Protein AF-A0A4V2QWR2-F1 (afdb_monomer)

pLDDT: mean 95.11, std 4.48, range [70.06, 98.31]

Radius of gyration: 13.75 Å; Cα contacts (8 Å, |Δi|>4): 69; chains: 1; bounding box: 25×37×33 Å

Solvent-accessible surface area (backbone atoms only — not comparable to full-atom values): 3479 Å² total; per-residue (Å²): 135,83,80,84,78,83,86,80,60,60,51,51,37,72,56,88,50,52,46,86,92,50,66,91,46,69,52,88,66,87,51,80,54,40,32,42,32,66,74,50,73,60,92,93,46,71,47,71,48,77,50,107

Secondary structure (DSSP, 8-state):
-PPPPPPP-EEETTS--B-SSSTTSB-----S--EEEEEEEETTEEEEEEE-

Structure (mmCIF, N/CA/C/O backbone):
data_AF-A0A4V2QWR2-F1
#
_entry.id   AF-A0A4V2QWR2-F1
#
loop_
_atom_site.group_PDB
_atom_site.id
_atom_site.type_symbol
_atom_site.label_atom_id
_atom_site.label_alt_id
_atom_site.label_comp_id
_atom_site.label_asym_id
_atom_site.label_entity_id
_atom_site.label_seq_id
_atom_site.pdbx_PDB_ins_code
_atom_site.Cartn_x
_atom_site.Cartn_y
_atom_site.Cartn_z
_atom_site.occupancy
_atom_site.B_iso_or_equiv
_atom_site.auth_seq_id
_atom_site.auth_comp_id
_atom_site.auth_asym_id
_atom_site.auth_atom_id
_atom_site.pdbx_PDB_model_num
ATOM 1 N N . MET A 1 1 ? 3.198 25.087 -9.493 1.00 70.06 1 MET A N 1
ATOM 2 C CA . MET A 1 1 ? 2.827 24.463 -8.204 1.00 70.06 1 MET A CA 1
ATOM 3 C C . MET A 1 1 ? 2.136 23.152 -8.533 1.00 70.06 1 MET A C 1
ATOM 5 O O . MET A 1 1 ? 1.345 23.152 -9.467 1.00 70.06 1 MET A O 1
ATOM 9 N N . VAL A 1 2 ? 2.471 22.052 -7.862 1.00 82.44 2 VAL A N 1
ATOM 10 C CA . VAL A 1 2 ? 1.786 20.764 -8.063 1.00 82.44 2 VAL A CA 1
ATOM 11 C C . VAL A 1 2 ? 0.686 20.670 -7.011 1.00 82.44 2 VAL A C 1
ATOM 13 O O . VAL A 1 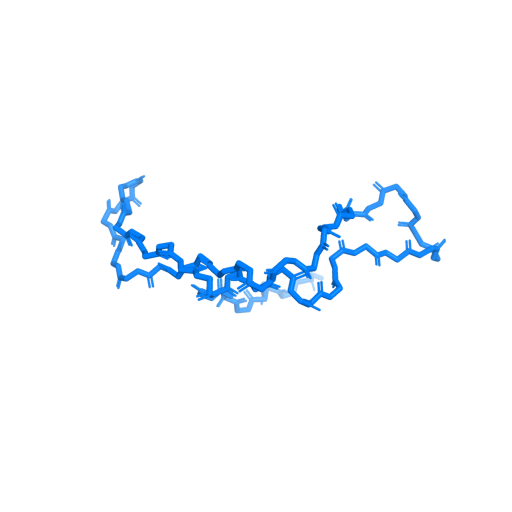2 ? 0.970 20.849 -5.828 1.00 82.44 2 VAL A O 1
ATOM 16 N N . ALA A 1 3 ? -0.561 20.464 -7.435 1.00 90.88 3 ALA A N 1
ATOM 17 C CA . ALA A 1 3 ? -1.666 20.245 -6.509 1.00 90.88 3 ALA A CA 1
ATOM 18 C C . ALA A 1 3 ? -1.487 18.895 -5.797 1.00 90.88 3 ALA A C 1
ATOM 20 O O . ALA A 1 3 ? -1.030 17.927 -6.407 1.00 90.88 3 ALA A O 1
ATOM 21 N N . GLY A 1 4 ? -1.828 18.838 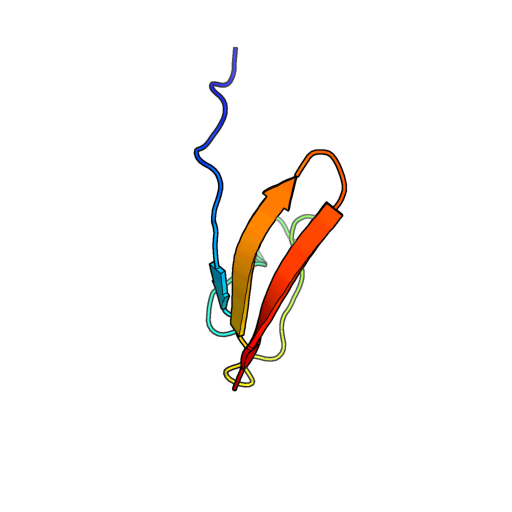-4.509 1.00 91.62 4 GLY A N 1
ATOM 22 C CA . GLY A 1 4 ? -1.831 17.578 -3.769 1.00 91.62 4 GLY A CA 1
ATOM 23 C C . GLY A 1 4 ? -2.848 16.601 -4.361 1.00 91.62 4 GLY A C 1
ATOM 24 O O . GLY A 1 4 ? -3.916 17.016 -4.805 1.00 91.62 4 GLY A O 1
ATOM 25 N N . ALA A 1 5 ? -2.506 15.316 -4.368 1.00 92.38 5 ALA A N 1
ATOM 26 C CA . ALA A 1 5 ? -3.441 14.258 -4.725 1.00 92.38 5 ALA A CA 1
ATOM 27 C C . ALA A 1 5 ? -4.319 13.881 -3.523 1.00 92.38 5 ALA A C 1
ATOM 29 O O . ALA A 1 5 ? -3.903 14.023 -2.369 1.00 92.38 5 ALA A O 1
ATOM 30 N N . ASP A 1 6 ? -5.507 13.348 -3.804 1.00 93.50 6 ASP A N 1
ATOM 31 C CA . ASP A 1 6 ? -6.351 12.744 -2.778 1.00 93.50 6 ASP A CA 1
ATOM 32 C C . ASP A 1 6 ? -5.663 11.531 -2.137 1.00 93.50 6 ASP A C 1
ATOM 34 O O . ASP A 1 6 ? -4.927 10.775 -2.777 1.00 93.50 6 ASP A O 1
ATOM 38 N N . GLY A 1 7 ? -5.931 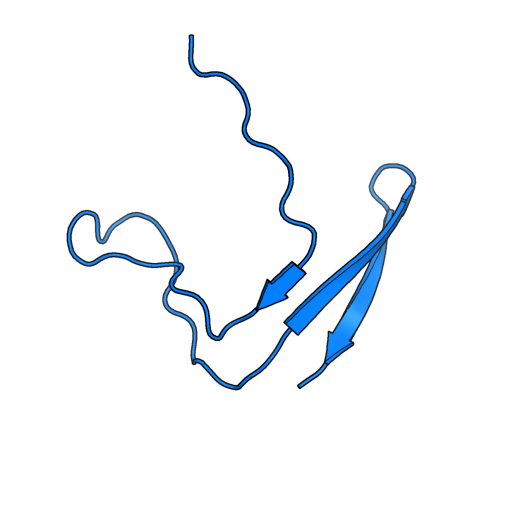11.319 -0.849 1.00 89.38 7 GLY A N 1
ATOM 39 C CA . GLY A 1 7 ? -5.408 10.167 -0.122 1.00 89.38 7 GLY A CA 1
ATOM 40 C C . GLY A 1 7 ? -6.052 8.853 -0.574 1.00 89.38 7 GLY A C 1
ATOM 41 O O . GLY A 1 7 ? -7.277 8.721 -0.603 1.00 89.38 7 GLY A O 1
ATOM 42 N N . VAL A 1 8 ? -5.229 7.837 -0.837 1.00 92.81 8 VAL A N 1
ATOM 43 C CA . VAL A 1 8 ? -5.691 6.473 -1.130 1.00 92.81 8 VAL A CA 1
ATOM 44 C C . VAL A 1 8 ? -5.857 5.700 0.181 1.00 92.81 8 VAL A C 1
ATOM 46 O O . VAL A 1 8 ? -4.894 5.470 0.906 1.00 92.81 8 VAL A O 1
ATOM 49 N N . ARG A 1 9 ? -7.091 5.290 0.507 1.00 93.06 9 ARG A N 1
ATOM 50 C CA . ARG A 1 9 ? -7.418 4.636 1.795 1.00 93.06 9 ARG A CA 1
ATOM 51 C C . ARG A 1 9 ? -7.125 3.135 1.855 1.00 93.06 9 ARG A C 1
ATOM 53 O O . ARG A 1 9 ? -7.162 2.561 2.945 1.00 93.06 9 ARG A O 1
ATOM 60 N N . VAL A 1 10 ? -6.920 2.499 0.704 1.00 97.00 10 VAL A N 1
ATOM 61 C CA . VAL A 1 10 ? -6.730 1.050 0.587 1.00 97.00 10 VAL A CA 1
ATOM 62 C C . VAL A 1 10 ? -5.493 0.785 -0.250 1.00 97.00 10 VAL A C 1
ATOM 64 O O . VAL A 1 10 ? -5.446 1.141 -1.425 1.00 97.00 10 VAL A O 1
ATOM 67 N N . PHE A 1 11 ? -4.508 0.138 0.355 1.00 97.62 11 PHE A N 1
ATOM 68 C CA . PHE A 1 11 ? -3.476 -0.560 -0.387 1.00 97.62 11 PHE A CA 1
ATOM 69 C C . PHE A 1 11 ? -4.019 -1.929 -0.802 1.00 97.62 11 PHE A C 1
ATOM 71 O O . PHE A 1 11 ? -4.628 -2.626 0.009 1.00 97.62 11 PHE A O 1
ATOM 78 N N . ASP A 1 12 ? -3.791 -2.301 -2.054 1.00 97.88 12 ASP A N 1
ATOM 79 C CA . ASP A 1 12 ? -4.156 -3.593 -2.630 1.00 97.88 12 ASP A CA 1
ATOM 80 C C . ASP A 1 12 ? -2.985 -4.047 -3.493 1.00 97.88 12 ASP A C 1
ATOM 82 O O . ASP A 1 12 ? -2.692 -3.415 -4.510 1.00 97.88 12 ASP A O 1
ATOM 86 N N . ASP A 1 13 ? -2.286 -5.097 -3.064 1.00 97.75 13 ASP A N 1
ATOM 87 C CA . ASP A 1 13 ? -1.036 -5.546 -3.685 1.00 97.75 13 ASP A CA 1
ATOM 88 C C . ASP A 1 13 ? -1.211 -6.104 -5.104 1.00 97.75 13 ASP A C 1
ATOM 90 O O . ASP A 1 13 ? -0.225 -6.403 -5.773 1.00 97.75 13 ASP A O 1
ATOM 94 N N . ARG A 1 14 ? -2.456 -6.223 -5.578 1.00 97.38 14 ARG A N 1
ATOM 95 C CA . ARG A 1 14 ? -2.773 -6.558 -6.966 1.00 97.38 14 ARG A CA 1
ATOM 96 C C . ARG A 1 14 ? -2.536 -5.382 -7.915 1.00 97.38 14 ARG A C 1
ATOM 98 O O . ARG A 1 14 ? -2.389 -5.613 -9.112 1.00 97.38 14 ARG A O 1
ATOM 105 N N . ASN A 1 15 ? -2.484 -4.153 -7.401 1.00 96.94 15 ASN A N 1
ATOM 106 C CA . ASN A 1 15 ? -2.209 -2.952 -8.186 1.00 96.94 15 ASN A CA 1
ATOM 107 C C . ASN A 1 15 ? -0.713 -2.796 -8.504 1.00 96.94 15 ASN A C 1
ATOM 109 O O . ASN A 1 15 ? 0.158 -3.285 -7.787 1.00 96.94 15 ASN A O 1
ATOM 113 N N . ASN A 1 16 ? -0.414 -2.046 -9.567 1.00 95.88 16 ASN A N 1
ATOM 114 C CA . ASN A 1 16 ? 0.960 -1.739 -9.957 1.00 95.88 16 ASN A CA 1
ATOM 115 C C . ASN A 1 16 ? 1.490 -0.526 -9.185 1.00 95.88 16 ASN A C 1
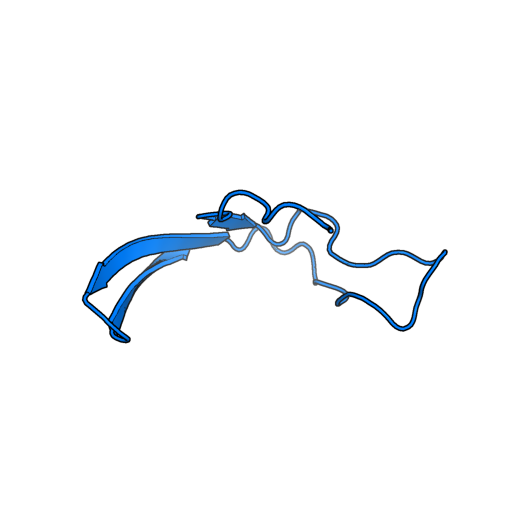ATOM 117 O O . ASN A 1 16 ? 0.995 0.587 -9.350 1.00 95.88 16 ASN A O 1
ATOM 121 N N . PHE A 1 17 ? 2.543 -0.741 -8.398 1.00 96.12 17 PHE A N 1
ATOM 122 C CA . PHE A 1 17 ? 3.255 0.314 -7.664 1.00 96.12 17 PHE A CA 1
ATOM 123 C C . PHE A 1 17 ? 4.693 0.521 -8.154 1.00 96.12 17 PHE A C 1
ATOM 125 O O . PHE A 1 17 ? 5.477 1.198 -7.495 1.00 96.12 17 PHE A O 1
ATOM 132 N N . TRP A 1 18 ? 5.050 -0.058 -9.302 1.00 96.75 18 TRP A N 1
ATOM 133 C CA . TRP A 1 18 ? 6.365 0.061 -9.928 1.00 96.75 18 TRP A CA 1
ATOM 134 C C . TRP A 1 18 ? 6.228 0.121 -11.453 1.00 96.75 18 TRP A C 1
ATOM 136 O O . TRP A 1 18 ? 5.363 -0.548 -12.018 1.00 96.75 18 TRP A O 1
ATOM 146 N N . SER A 1 19 ? 7.094 0.896 -12.113 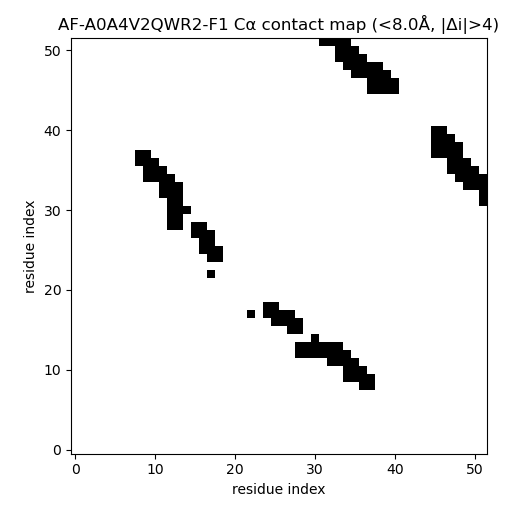1.00 95.44 19 SER A N 1
ATOM 147 C CA . SER A 1 19 ? 7.163 1.012 -13.576 1.00 95.44 19 SER A CA 1
ATOM 148 C C . SER A 1 19 ? 8.600 0.838 -14.069 1.00 95.44 19 SER A C 1
ATOM 150 O O . SER A 1 19 ? 9.539 1.358 -13.468 1.00 95.44 19 SER A O 1
ATOM 152 N N . ALA A 1 20 ? 8.768 0.144 -15.198 1.00 95.00 20 ALA A N 1
ATOM 153 C CA . ALA A 1 20 ? 10.066 -0.017 -15.852 1.00 95.00 20 ALA A CA 1
ATOM 154 C C . ALA A 1 20 ? 10.573 1.277 -16.513 1.00 95.00 20 ALA A C 1
ATOM 156 O O . ALA A 1 20 ? 11.775 1.413 -16.722 1.00 95.00 20 ALA A O 1
ATOM 157 N N . GLU A 1 21 ? 9.680 2.222 -16.822 1.00 96.56 21 GLU A N 1
ATOM 158 C CA . GLU A 1 21 ? 10.021 3.513 -17.440 1.00 96.56 21 GLU A CA 1
ATOM 159 C C . GLU A 1 21 ? 10.803 4.413 -16.479 1.00 96.56 21 GLU A C 1
ATOM 161 O O . GLU A 1 21 ? 11.673 5.175 -16.896 1.00 96.56 21 GLU A O 1
ATOM 166 N N . VAL A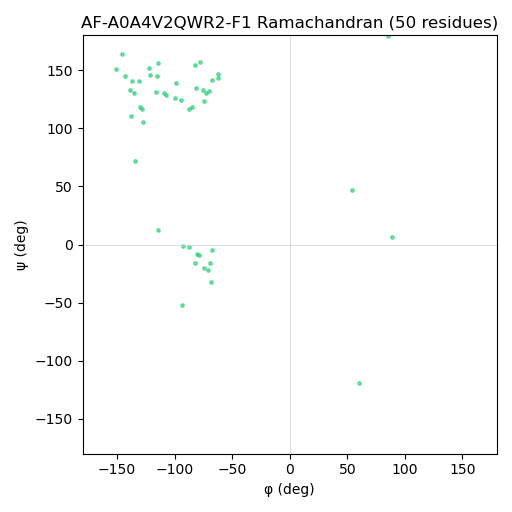 1 22 ? 10.514 4.300 -15.178 1.00 95.69 22 VAL A N 1
ATOM 167 C CA . VAL A 1 22 ? 11.187 5.058 -14.122 1.00 95.69 22 VAL A CA 1
ATOM 168 C C . VAL A 1 22 ? 11.546 4.109 -12.969 1.00 95.69 22 VAL A C 1
ATOM 170 O O . VAL A 1 22 ? 10.941 4.155 -11.898 1.00 95.69 22 VAL A O 1
ATOM 173 N N . PRO A 1 23 ? 12.537 3.221 -13.165 1.00 92.75 23 PRO A N 1
ATOM 174 C CA . PRO A 1 23 ? 12.750 2.058 -12.303 1.00 92.75 23 PRO A CA 1
ATOM 175 C C . PRO A 1 23 ? 13.248 2.408 -10.895 1.00 92.75 23 PRO A C 1
ATOM 177 O O . PRO A 1 23 ? 13.188 1.558 -10.007 1.00 92.75 23 PRO A O 1
ATOM 180 N N . SER A 1 24 ? 13.744 3.634 -10.697 1.00 95.38 24 SER A N 1
ATOM 181 C CA . SER A 1 24 ? 14.174 4.174 -9.404 1.00 95.38 24 SER A CA 1
ATOM 182 C C . SER A 1 24 ? 13.019 4.642 -8.512 1.00 95.38 24 SER A C 1
ATOM 184 O O . SER A 1 24 ? 13.259 4.949 -7.346 1.00 95.38 24 SER A O 1
ATOM 186 N N . TYR A 1 25 ? 11.787 4.696 -9.029 1.00 94.31 25 TYR A N 1
ATOM 187 C CA . TYR A 1 25 ? 10.595 5.078 -8.276 1.00 94.31 25 TYR A CA 1
ATOM 188 C C . TYR A 1 25 ? 9.616 3.906 -8.164 1.00 94.31 25 TYR A C 1
ATOM 190 O O . TYR A 1 25 ? 9.443 3.109 -9.087 1.00 94.31 25 TYR A O 1
ATOM 198 N N . GLY A 1 26 ? 8.934 3.832 -7.021 1.00 94.69 26 GLY A N 1
ATOM 199 C CA . GLY A 1 26 ? 7.974 2.770 -6.735 1.00 94.69 26 GLY A CA 1
ATOM 200 C C . GLY A 1 26 ? 8.606 1.500 -6.163 1.00 94.69 26 GLY A C 1
ATOM 201 O O . GLY A 1 26 ? 9.815 1.414 -5.953 1.00 94.69 26 GLY A O 1
ATOM 202 N N . VAL A 1 27 ? 7.764 0.507 -5.873 1.00 96.62 27 VAL A N 1
ATOM 203 C CA . VAL A 1 27 ? 8.155 -0.751 -5.222 1.00 96.62 27 VAL A CA 1
ATOM 204 C C . VAL A 1 27 ? 7.436 -1.920 -5.886 1.00 96.62 27 VAL A C 1
ATOM 206 O O . VAL A 1 27 ? 6.228 -1.870 -6.116 1.00 96.62 27 VAL A O 1
ATOM 209 N N . LYS A 1 28 ? 8.180 -2.987 -6.194 1.00 96.50 28 LYS A N 1
ATOM 210 C CA . LYS A 1 28 ? 7.600 -4.240 -6.693 1.00 96.50 28 LYS A CA 1
ATOM 211 C C . LYS A 1 28 ? 6.886 -4.962 -5.556 1.00 96.50 28 LYS A C 1
ATOM 213 O O . LYS A 1 28 ? 7.467 -5.169 -4.493 1.00 96.50 28 LYS A O 1
ATOM 218 N N . VAL A 1 29 ? 5.650 -5.371 -5.809 1.00 97.06 29 VAL A N 1
ATOM 219 C CA . VAL A 1 29 ? 4.799 -6.092 -4.858 1.00 97.06 29 VAL A CA 1
ATOM 220 C C . VAL A 1 29 ? 4.531 -7.515 -5.365 1.00 97.06 29 VAL A C 1
ATOM 222 O O . VAL A 1 29 ? 4.655 -7.766 -6.563 1.00 97.06 29 VAL A O 1
ATOM 225 N N . PRO A 1 30 ? 4.213 -8.474 -4.479 1.00 97.06 30 PRO A N 1
ATOM 226 C CA . PRO A 1 30 ? 4.108 -9.884 -4.855 1.00 97.06 30 PRO A CA 1
ATOM 227 C C . PRO A 1 30 ? 2.781 -10.278 -5.526 1.00 97.06 30 PRO A C 1
ATOM 229 O O . PRO A 1 30 ? 2.682 -11.411 -5.988 1.00 97.06 30 PRO A O 1
ATOM 232 N N . HIS A 1 31 ? 1.775 -9.394 -5.574 1.00 97.44 31 HIS A N 1
ATOM 233 C CA . HIS A 1 31 ? 0.423 -9.692 -6.076 1.00 97.44 31 HIS A CA 1
ATOM 234 C C . HIS A 1 31 ? -0.230 -10.915 -5.394 1.00 97.44 31 HIS A C 1
ATOM 236 O O . HIS A 1 31 ? -0.774 -11.802 -6.052 1.00 97.44 31 HIS A O 1
ATOM 242 N N . ALA A 1 32 ? -0.174 -10.986 -4.061 1.00 97.94 32 ALA A N 1
ATOM 243 C CA . ALA A 1 32 ? -0.681 -12.108 -3.271 1.00 97.94 32 ALA A CA 1
ATOM 244 C C . ALA A 1 32 ? -2.173 -11.991 -2.885 1.00 97.94 32 ALA A C 1
ATOM 246 O O . ALA A 1 32 ? -2.709 -12.911 -2.252 1.00 97.94 32 ALA A O 1
ATOM 247 N N . GLY A 1 33 ? -2.832 -10.890 -3.260 1.00 97.56 33 GLY A N 1
ATOM 248 C CA . GLY A 1 33 ? -4.216 -10.559 -2.911 1.00 97.56 33 GLY A CA 1
ATOM 249 C C . GLY A 1 33 ? -4.347 -9.780 -1.601 1.00 97.56 33 GLY A C 1
ATOM 250 O O . GLY A 1 33 ? -5.457 -9.556 -1.129 1.00 97.56 33 GLY A O 1
ATOM 251 N N . VAL A 1 34 ? -3.232 -9.371 -0.993 1.00 98.12 34 VAL A N 1
ATOM 252 C CA . VAL A 1 34 ? -3.239 -8.720 0.317 1.00 98.12 34 VAL A CA 1
ATOM 253 C C . VAL A 1 34 ? -3.709 -7.278 0.194 1.00 98.12 34 VAL A C 1
ATOM 255 O O . VAL A 1 34 ? -3.215 -6.501 -0.626 1.00 98.12 34 VAL A O 1
ATOM 258 N N . THR A 1 35 ? -4.621 -6.896 1.081 1.00 98.31 35 THR A N 1
ATOM 259 C CA . THR A 1 35 ? -5.099 -5.525 1.214 1.00 98.31 35 THR A CA 1
ATOM 260 C C . THR A 1 35 ? -4.854 -4.981 2.617 1.00 98.31 35 THR A C 1
ATOM 262 O O . THR A 1 35 ? -4.920 -5.704 3.614 1.00 98.31 35 THR A O 1
ATOM 265 N N . ILE A 1 36 ? -4.572 -3.680 2.690 1.00 98.00 36 ILE A N 1
ATOM 266 C CA . ILE A 1 36 ? -4.446 -2.923 3.938 1.00 98.00 36 ILE A CA 1
ATOM 267 C C . ILE A 1 36 ? -5.349 -1.700 3.824 1.00 98.00 36 ILE A C 1
ATOM 269 O O . ILE A 1 36 ? -5.138 -0.839 2.970 1.00 98.00 36 ILE A O 1
ATOM 273 N N . LYS A 1 37 ? -6.363 -1.614 4.683 1.00 97.88 37 LYS A N 1
ATOM 274 C CA . LYS A 1 37 ? -7.351 -0.532 4.678 1.00 97.88 37 LYS A CA 1
ATOM 275 C C . LYS A 1 37 ? -7.280 0.282 5.958 1.00 97.88 37 LYS A C 1
ATOM 277 O O . LYS A 1 37 ? -7.362 -0.272 7.051 1.00 97.88 37 LYS A O 1
ATOM 282 N N . VAL A 1 38 ? -7.227 1.603 5.820 1.00 96.31 38 VAL A N 1
ATOM 283 C CA . VAL A 1 38 ? -7.395 2.527 6.947 1.00 96.31 38 VAL A CA 1
ATOM 284 C C . VAL A 1 38 ? -8.869 2.570 7.348 1.00 96.31 38 VAL A C 1
ATOM 286 O O . VAL A 1 38 ? -9.731 2.865 6.517 1.00 96.31 38 VAL A O 1
ATOM 289 N N . LEU A 1 39 ? -9.163 2.276 8.616 1.00 95.88 39 LEU A N 1
ATOM 290 C CA . LEU A 1 39 ? -10.514 2.358 9.174 1.00 95.88 39 LEU A CA 1
ATOM 291 C C . LEU A 1 39 ? -10.756 3.715 9.839 1.00 95.88 39 LEU A C 1
ATOM 293 O O . LEU A 1 39 ? -11.732 4.391 9.530 1.00 95.88 39 LEU A O 1
ATOM 297 N N . THR A 1 40 ? -9.855 4.121 10.733 1.00 95.75 40 THR A N 1
ATOM 298 C CA . THR A 1 40 ? -9.899 5.425 11.404 1.00 95.75 40 THR A CA 1
ATOM 299 C C . THR A 1 40 ? -8.488 5.892 11.759 1.00 95.75 40 THR A C 1
ATOM 301 O O . THR A 1 40 ? -7.590 5.071 11.963 1.00 95.75 40 THR A O 1
ATOM 304 N N . GLN A 1 41 ? -8.289 7.208 11.813 1.00 95.50 41 GLN A N 1
ATOM 305 C CA . GLN A 1 41 ? -7.027 7.853 12.159 1.00 95.50 41 GLN A CA 1
ATOM 306 C C . GLN A 1 41 ? -7.287 9.005 13.132 1.00 95.50 41 GLN A C 1
ATOM 308 O O . GLN A 1 41 ? -8.103 9.883 12.855 1.00 95.50 41 GLN A O 1
ATOM 313 N N . THR A 1 42 ? -6.532 9.027 14.228 1.00 97.25 42 THR A N 1
ATOM 314 C CA . THR A 1 42 ? -6.540 10.104 15.222 1.00 97.25 42 THR A CA 1
ATOM 315 C C . THR A 1 42 ? -5.104 10.571 15.431 1.00 97.25 42 THR A C 1
ATOM 317 O O . THR A 1 42 ? -4.292 9.872 16.040 1.00 97.25 42 THR A O 1
ATOM 320 N N . GLY A 1 43 ? -4.764 11.746 14.891 1.00 95.19 43 GLY A N 1
ATOM 321 C CA . GLY A 1 43 ? -3.388 12.248 14.885 1.00 95.19 43 GLY A CA 1
ATOM 322 C C . GLY A 1 43 ? -2.444 11.296 14.141 1.00 95.19 43 GLY A C 1
ATOM 323 O O . GLY A 1 43 ? -2.635 11.027 12.954 1.00 95.19 43 GLY A O 1
ATOM 324 N N . THR A 1 44 ? -1.440 10.778 14.850 1.00 95.38 44 THR A N 1
ATOM 325 C CA . THR A 1 44 ? -0.452 9.809 14.339 1.00 95.38 44 THR A CA 1
ATOM 326 C C . THR A 1 44 ? -0.838 8.347 14.586 1.00 95.38 44 THR A C 1
ATOM 328 O O . THR A 1 44 ? -0.098 7.448 14.196 1.00 95.38 44 THR A O 1
ATOM 331 N N . SER A 1 45 ? -1.978 8.088 15.236 1.00 97.06 45 SER A N 1
ATOM 332 C CA . SER A 1 45 ? -2.4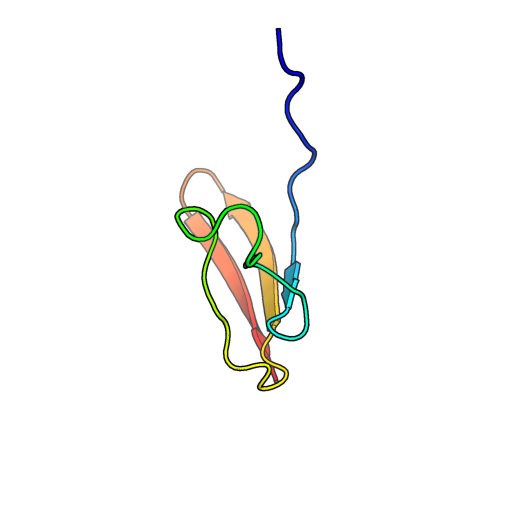74 6.736 15.513 1.00 97.06 45 SER A CA 1
ATOM 333 C C . SER A 1 45 ? -3.528 6.319 14.493 1.00 97.06 45 SER A C 1
ATOM 335 O O . SER A 1 45 ? -4.400 7.112 14.136 1.00 97.06 45 SER A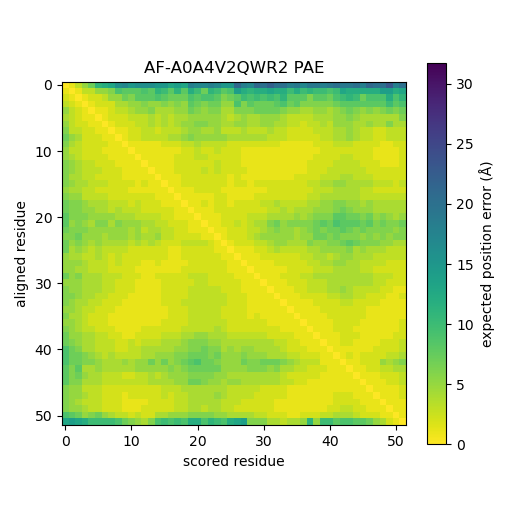 O 1
ATOM 337 N N . MET A 1 46 ? -3.472 5.066 14.040 1.00 96.62 46 MET A N 1
ATOM 338 C CA . MET A 1 46 ? -4.361 4.532 13.008 1.00 96.62 46 MET A CA 1
ATOM 339 C C . MET A 1 46 ? -4.848 3.135 13.372 1.00 96.62 46 MET A C 1
ATOM 341 O O . MET A 1 46 ? -4.077 2.300 13.838 1.00 96.62 46 MET A O 1
ATOM 345 N N . TRP A 1 47 ? -6.119 2.873 13.087 1.00 97.62 47 TRP A N 1
ATOM 346 C CA . TRP A 1 47 ? -6.678 1.529 13.068 1.00 97.62 47 TRP A CA 1
ATOM 347 C C . TRP A 1 47 ? -6.748 1.058 11.625 1.00 97.62 47 TRP A C 1
ATOM 349 O O . TRP A 1 47 ? -7.328 1.736 10.769 1.00 97.62 47 TRP A O 1
ATOM 359 N N . ILE A 1 48 ? -6.162 -0.106 11.363 1.00 97.62 48 ILE A N 1
ATOM 360 C CA . ILE A 1 48 ? -6.112 -0.701 10.032 1.00 97.62 48 ILE A CA 1
ATOM 361 C C . ILE A 1 48 ? -6.737 -2.091 10.035 1.00 97.62 48 ILE A C 1
ATOM 363 O O . ILE A 1 48 ? -6.704 -2.802 11.038 1.00 97.62 48 ILE A O 1
ATOM 367 N N . LEU A 1 49 ? -7.276 -2.475 8.885 1.00 98.25 49 LEU A N 1
ATOM 368 C CA . LEU A 1 49 ? -7.667 -3.843 8.582 1.00 98.25 49 LEU A CA 1
ATOM 369 C C . LEU A 1 49 ? -6.681 -4.423 7.571 1.00 98.25 49 LEU A C 1
ATOM 371 O O . LEU A 1 49 ? -6.453 -3.814 6.527 1.00 98.25 49 LEU A O 1
ATOM 375 N N . VAL A 1 50 ? -6.140 -5.600 7.874 1.00 97.81 50 VAL A N 1
ATOM 376 C CA . VAL A 1 50 ? -5.331 -6.397 6.945 1.00 97.81 50 VAL A CA 1
ATOM 377 C C . VAL A 1 50 ? -6.145 -7.618 6.535 1.00 97.81 50 VAL A C 1
ATOM 379 O O . VAL A 1 50 ? -6.696 -8.304 7.396 1.00 97.81 50 VAL A O 1
ATOM 382 N N . SER A 1 51 ? -6.234 -7.886 5.235 1.00 96.38 51 SER A N 1
ATOM 383 C CA . SER A 1 51 ? -6.966 -9.039 4.697 1.00 96.3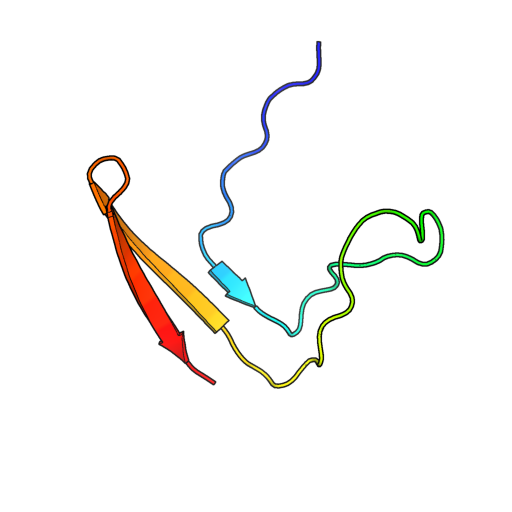8 51 SER A CA 1
ATOM 384 C C . SER A 1 51 ? -6.299 -9.603 3.444 1.00 96.38 51 SER A C 1
ATOM 386 O O . SER A 1 51 ? -5.454 -8.939 2.849 1.00 96.38 51 SER A O 1
ATOM 388 N N . ARG A 1 52 ? -6.671 -10.827 3.065 1.00 91.19 52 ARG A N 1
ATOM 389 C CA . ARG A 1 52 ? -6.247 -11.517 1.844 1.00 91.19 52 ARG A CA 1
ATOM 390 C C . ARG A 1 52 ? -7.474 -11.981 1.073 1.00 91.19 52 ARG A C 1
ATOM 392 O O . ARG A 1 52 ? -8.446 -12.366 1.759 1.00 91.19 52 ARG A O 1
#

Sequence (52 aa):
MVAGADGVRVFDDRNNFWSAEVPSYGVKVPHAGVTIKVLTQTGTSMWILVSR

Mean predicted aligned error: 3.53 Å

Foldseek 3Di:
DDDDDDDDFKDFLLDDQADPVCRVGGDRGPNPRWMKGWDDDDPPDTDIDIDD

Nearest PDB structures (foldseek):
  4yu5-assembly2_B  TM=8.785E-01  e=4.269E-01  Bacillus cereus biovar anthracis str. CI
  5t87-assembly1_E  TM=4.100E-01  e=8.766E+00  Cupriavidus taiwanensis LMG 19424